Protein AF-A0A9D1A0F7-F1 (afdb_monomer)

Radius of gyration: 14.77 Å; Cα contacts (8 Å, |Δi|>4): 247; chains: 1; bounding box: 36×37×39 Å

Nearest PDB structures (foldseek):
  6iod-assembly2_B  TM=5.958E-01  e=9.793E-04  Mycolicibacterium smegmatis MC2 155
  6cin-assembly2_D  TM=5.191E-01  e=1.886E+00  Moorella thermoacetica ATCC 39073
  6cin-assembly3_E  TM=5.157E-01  e=2.261E+00  Moorella thermoacetica ATCC 39073
  6cio-assembly2_C  TM=5.119E-01  e=2.711E+00  Moorella thermoacetica ATCC 39073
  3h5w-assembly1_B  TM=5.460E-01  e=8.560E+00  Rattus norvegicus

pLDDT: mean 92.64, std 11.28, range [37.19, 98.69]

Structure (mmCIF, N/CA/C/O backbone):
data_AF-A0A9D1A0F7-F1
#
_entry.id   AF-A0A9D1A0F7-F1
#
loop_
_atom_site.group_PDB
_atom_site.id
_atom_site.type_symbol
_atom_site.label_atom_id
_atom_site.label_alt_id
_atom_site.label_comp_id
_atom_site.label_asym_id
_atom_site.label_entity_id
_atom_site.label_seq_id
_atom_site.pdbx_PDB_ins_code
_atom_site.Cartn_x
_atom_site.Cartn_y
_atom_site.Cartn_z
_atom_site.occupancy
_atom_site.B_iso_or_equiv
_atom_site.auth_seq_id
_atom_site.auth_comp_id
_atom_site.auth_asym_id
_atom_site.auth_atom_id
_atom_site.pdbx_PDB_model_num
ATOM 1 N N . MET A 1 1 ? 23.154 -20.364 -6.856 1.00 39.47 1 MET A N 1
ATOM 2 C CA . MET A 1 1 ? 22.561 -19.033 -6.646 1.00 39.47 1 MET A CA 1
ATOM 3 C C . MET A 1 1 ? 22.166 -18.534 -8.020 1.00 39.47 1 MET A C 1
ATOM 5 O O . MET A 1 1 ? 23.033 -18.149 -8.790 1.00 39.47 1 MET A O 1
ATOM 9 N N . ARG A 1 2 ? 20.911 -18.772 -8.396 1.00 37.19 2 ARG A N 1
ATOM 10 C CA . ARG A 1 2 ? 20.362 -18.355 -9.685 1.00 37.19 2 ARG A CA 1
ATOM 11 C C . ARG A 1 2 ? 19.940 -16.906 -9.459 1.00 37.19 2 ARG A C 1
ATOM 13 O O . ARG A 1 2 ? 19.141 -16.667 -8.567 1.00 37.19 2 ARG A O 1
ATOM 20 N N . THR A 1 3 ? 20.581 -15.955 -10.121 1.00 46.50 3 THR A N 1
ATOM 21 C CA . THR A 1 3 ? 20.062 -14.587 -10.178 1.00 46.50 3 THR A CA 1
ATOM 22 C C . THR A 1 3 ? 18.770 -14.663 -10.983 1.00 46.50 3 THR A C 1
ATOM 24 O O . THR A 1 3 ? 18.807 -15.111 -12.127 1.00 46.50 3 THR A O 1
ATOM 27 N N . ASP A 1 4 ? 17.637 -14.292 -10.387 1.00 53.16 4 ASP A N 1
ATOM 28 C CA . ASP A 1 4 ? 16.293 -14.354 -10.992 1.00 53.16 4 ASP A CA 1
ATOM 29 C C . ASP A 1 4 ? 16.090 -13.383 -12.179 1.00 53.16 4 ASP A C 1
ATOM 31 O O . ASP A 1 4 ? 14.981 -13.203 -12.677 1.00 53.16 4 ASP A O 1
ATOM 35 N N . SER A 1 5 ? 17.178 -12.815 -12.702 1.00 55.09 5 SER A N 1
ATOM 36 C CA . SER A 1 5 ? 17.246 -11.886 -13.835 1.00 55.09 5 SER A CA 1
ATOM 37 C C . SER A 1 5 ? 16.884 -12.496 -15.203 1.00 55.09 5 SER A C 1
ATOM 39 O O . SER A 1 5 ? 16.999 -11.812 -16.212 1.00 55.09 5 SER A O 1
ATOM 41 N N . ASP A 1 6 ? 16.468 -13.765 -15.261 1.00 58.22 6 ASP A N 1
ATOM 42 C CA . ASP A 1 6 ? 16.217 -14.514 -16.510 1.00 58.22 6 ASP A CA 1
ATOM 43 C C . ASP A 1 6 ? 14.720 -14.792 -16.772 1.00 58.22 6 ASP A C 1
ATOM 45 O O . ASP A 1 6 ? 14.360 -15.554 -17.674 1.00 58.22 6 ASP A O 1
ATOM 49 N N . THR A 1 7 ? 13.821 -14.199 -15.980 1.00 69.38 7 THR A N 1
ATOM 50 C CA . THR A 1 7 ? 12.367 -14.353 -16.159 1.00 69.38 7 THR A CA 1
ATOM 51 C C . THR A 1 7 ? 11.804 -13.179 -16.959 1.00 69.38 7 THR A C 1
ATOM 53 O O . THR A 1 7 ? 12.154 -12.034 -16.698 1.00 69.38 7 THR A O 1
ATOM 56 N N . ILE A 1 8 ? 10.858 -13.424 -17.876 1.00 70.25 8 ILE A N 1
ATOM 57 C CA . ILE A 1 8 ? 10.205 -12.362 -18.678 1.00 70.25 8 ILE A CA 1
ATOM 58 C C . ILE A 1 8 ? 9.515 -11.268 -17.839 1.00 70.25 8 ILE A C 1
ATOM 60 O O . ILE A 1 8 ? 9.236 -10.192 -18.355 1.00 70.25 8 ILE A O 1
ATOM 64 N N . TYR A 1 9 ? 9.241 -11.545 -16.562 1.00 67.69 9 TYR A N 1
ATOM 65 C CA . TYR A 1 9 ? 8.613 -10.624 -15.613 1.00 67.69 9 TYR A CA 1
ATOM 66 C C . TYR A 1 9 ? 9.619 -9.788 -14.809 1.00 67.69 9 TYR A C 1
ATOM 68 O O . TYR A 1 9 ? 9.232 -8.773 -14.242 1.00 67.69 9 TYR A O 1
ATOM 76 N N . ALA A 1 10 ? 10.898 -10.179 -14.778 1.00 69.06 10 ALA A N 1
ATOM 77 C CA . ALA A 1 10 ? 11.927 -9.433 -14.054 1.00 69.06 10 ALA A CA 1
ATOM 78 C C . ALA A 1 10 ? 12.230 -8.089 -14.737 1.00 69.06 10 ALA A C 1
ATOM 80 O O . ALA A 1 10 ? 12.427 -7.087 -14.063 1.00 69.06 10 ALA A O 1
ATOM 81 N N . LEU A 1 11 ? 12.186 -8.050 -16.074 1.00 73.94 11 LEU A N 1
ATOM 82 C CA . LEU A 1 11 ? 12.474 -6.838 -16.839 1.00 73.94 11 LEU A CA 1
ATOM 83 C C . LEU A 1 11 ? 11.450 -5.707 -16.583 1.00 73.94 11 LEU A C 1
ATOM 85 O O . LEU A 1 11 ? 11.893 -4.615 -16.237 1.00 73.94 11 LEU A O 1
ATOM 89 N N . PRO A 1 12 ? 10.118 -5.928 -16.665 1.00 79.88 12 PRO A N 1
ATOM 90 C CA . PRO A 1 12 ? 9.143 -4.890 -16.311 1.00 79.88 12 PRO A CA 1
ATOM 91 C C . PRO A 1 12 ? 9.275 -4.375 -14.870 1.00 79.88 12 PRO A C 1
ATOM 93 O O . PRO A 1 12 ? 9.129 -3.176 -14.636 1.00 79.88 12 PRO A O 1
ATOM 96 N N . LEU A 1 13 ? 9.579 -5.265 -13.919 1.00 85.31 13 LEU A N 1
ATOM 97 C CA . LEU A 1 13 ? 9.787 -4.907 -12.515 1.00 85.31 13 LEU A CA 1
ATOM 98 C C . LEU A 1 1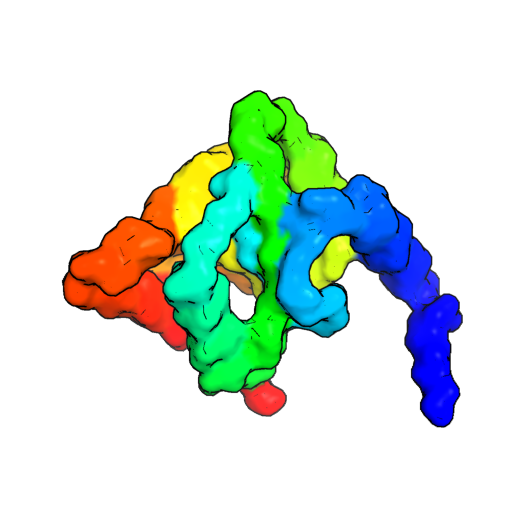3 ? 11.023 -4.016 -12.336 1.00 85.31 13 LEU A C 1
ATOM 100 O O . LEU A 1 13 ? 10.942 -2.967 -11.697 1.00 85.31 13 LEU A O 1
ATOM 104 N N . ASP A 1 14 ? 12.155 -4.401 -12.926 1.00 88.00 14 ASP A N 1
ATOM 105 C CA . ASP A 1 14 ? 13.403 -3.635 -12.857 1.00 88.00 14 ASP A CA 1
ATOM 106 C C . ASP A 1 14 ? 13.279 -2.271 -13.558 1.00 88.00 14 ASP A C 1
ATOM 108 O O . ASP A 1 14 ? 13.787 -1.260 -13.058 1.00 88.00 14 ASP A O 1
ATOM 112 N N . GLU A 1 15 ? 12.563 -2.209 -14.685 1.00 90.00 15 GLU A N 1
ATOM 113 C CA . GLU A 1 15 ? 12.249 -0.959 -15.385 1.00 90.00 15 GLU A CA 1
ATOM 114 C C . GLU A 1 15 ? 11.385 -0.034 -14.522 1.00 90.00 15 GLU A C 1
ATOM 116 O O . GLU A 1 15 ? 11.712 1.146 -14.381 1.00 90.00 15 GLU A O 1
ATOM 121 N N . ALA A 1 16 ? 10.325 -0.557 -13.896 1.00 92.38 16 ALA A N 1
ATOM 122 C CA . ALA A 1 16 ? 9.467 0.220 -13.006 1.00 92.38 16 ALA A CA 1
ATOM 123 C C . ALA A 1 16 ? 10.239 0.733 -11.783 1.00 92.38 16 ALA A C 1
ATOM 125 O O . ALA A 1 16 ? 10.169 1.919 -11.460 1.00 92.38 16 ALA A O 1
ATOM 126 N N . ARG A 1 17 ? 11.043 -0.124 -11.143 1.00 93.62 17 ARG A N 1
ATOM 127 C CA . ARG A 1 17 ? 11.915 0.269 -10.026 1.00 93.62 17 ARG A CA 1
ATOM 128 C C . ARG A 1 17 ? 12.874 1.380 -10.424 1.00 93.62 17 ARG A C 1
ATOM 130 O O . ARG A 1 17 ? 13.025 2.342 -9.684 1.00 93.62 17 ARG A O 1
ATOM 137 N N . THR A 1 18 ? 13.492 1.267 -11.597 1.00 95.06 18 THR A N 1
ATOM 138 C CA . THR A 1 18 ? 14.416 2.285 -12.111 1.00 95.06 18 THR A CA 1
ATOM 139 C C . THR A 1 18 ? 13.691 3.599 -12.393 1.00 95.06 18 THR A C 1
ATOM 141 O O . THR A 1 18 ? 14.188 4.663 -12.035 1.00 95.06 18 THR A O 1
ATOM 144 N N . LEU A 1 19 ? 12.511 3.536 -13.014 1.00 95.81 19 LEU A N 1
ATOM 145 C CA . LEU A 1 19 ? 11.731 4.714 -13.387 1.00 95.81 19 LEU A CA 1
ATOM 146 C C . LEU A 1 19 ? 11.210 5.487 -12.169 1.00 95.81 19 LEU A C 1
ATOM 148 O O . LEU A 1 19 ? 11.159 6.714 -12.205 1.00 95.81 19 LEU A O 1
ATOM 152 N N . PHE A 1 20 ? 10.833 4.782 -11.102 1.00 95.88 20 PHE A N 1
ATOM 153 C CA . PHE A 1 20 ? 10.234 5.372 -9.902 1.00 95.88 20 PHE A CA 1
ATOM 154 C C . PHE A 1 20 ? 11.172 5.386 -8.686 1.00 95.88 20 PHE A C 1
ATOM 156 O O . PHE A 1 20 ? 10.710 5.646 -7.578 1.00 95.88 20 PHE A O 1
ATOM 163 N N . ALA A 1 21 ? 12.475 5.145 -8.874 1.00 96.06 21 ALA A N 1
ATOM 164 C CA . ALA A 1 21 ? 13.456 5.005 -7.792 1.00 96.06 21 ALA A CA 1
ATOM 165 C C . ALA A 1 21 ? 13.441 6.172 -6.790 1.00 96.06 21 ALA A C 1
ATOM 167 O O . ALA A 1 21 ? 13.522 5.945 -5.589 1.00 96.06 21 ALA A O 1
ATOM 168 N N . ASP A 1 22 ? 13.262 7.407 -7.270 1.00 96.12 22 ASP A N 1
ATOM 169 C CA . ASP A 1 22 ? 13.229 8.617 -6.433 1.00 96.12 22 ASP A CA 1
ATOM 170 C C . ASP A 1 22 ? 12.037 8.666 -5.457 1.00 96.12 22 ASP A C 1
ATOM 172 O O . ASP A 1 22 ? 12.035 9.458 -4.513 1.00 96.12 22 ASP A O 1
ATOM 176 N N . TYR A 1 23 ? 11.017 7.834 -5.680 1.00 96.94 23 TYR A N 1
ATOM 177 C CA . TYR A 1 23 ? 9.805 7.754 -4.862 1.00 96.94 23 TYR A CA 1
ATOM 178 C C . TYR A 1 23 ? 9.724 6.465 -4.044 1.00 96.94 23 TYR A C 1
ATOM 180 O O . TYR A 1 23 ? 8.769 6.299 -3.282 1.00 96.94 23 TYR A O 1
ATOM 188 N N . LEU A 1 24 ? 10.684 5.552 -4.217 1.00 97.44 24 LEU A N 1
ATOM 189 C CA . LEU A 1 24 ? 10.686 4.234 -3.595 1.00 97.44 24 LEU A CA 1
ATOM 190 C C . LEU A 1 24 ? 11.677 4.165 -2.439 1.00 97.44 24 LEU A C 1
ATOM 192 O O . LEU A 1 24 ? 12.808 4.635 -2.525 1.00 97.44 24 LEU A O 1
ATOM 196 N N . ASP A 1 25 ? 11.245 3.526 -1.359 1.00 97.38 25 ASP A N 1
ATOM 197 C CA . ASP A 1 25 ? 12.066 3.252 -0.185 1.00 97.38 25 ASP A CA 1
ATOM 198 C C . ASP A 1 25 ? 11.591 1.957 0.504 1.00 97.38 25 ASP A C 1
ATOM 200 O O . ASP A 1 25 ? 10.524 1.427 0.189 1.00 97.38 25 ASP A O 1
ATOM 204 N N . GLY A 1 26 ? 12.356 1.443 1.463 1.00 96.12 26 GLY A N 1
ATOM 205 C CA . GLY A 1 26 ? 12.079 0.176 2.144 1.00 96.12 26 GLY A CA 1
ATOM 206 C C . GLY A 1 26 ? 12.687 -1.034 1.436 1.00 96.12 26 GLY A C 1
ATOM 207 O O . GLY A 1 26 ? 13.715 -0.926 0.771 1.00 96.12 26 GLY A O 1
ATOM 208 N N . GLU A 1 27 ? 12.077 -2.204 1.626 1.00 95.69 27 GLU A N 1
ATOM 209 C CA . GLU A 1 27 ? 12.584 -3.470 1.090 1.00 95.69 27 GLU A CA 1
ATOM 210 C C . GLU A 1 27 ? 12.274 -3.568 -0.415 1.00 95.69 27 GLU A C 1
ATOM 212 O O . GLU A 1 27 ? 11.094 -3.599 -0.773 1.00 95.69 27 GLU A O 1
ATOM 217 N N . PRO A 1 28 ? 13.279 -3.613 -1.314 1.00 89.06 28 PRO A N 1
ATOM 218 C CA . PRO A 1 28 ? 13.038 -3.581 -2.755 1.00 89.06 28 PRO A CA 1
ATOM 219 C C . PRO A 1 28 ? 12.212 -4.765 -3.251 1.00 89.06 28 PRO A C 1
ATOM 221 O O . PRO A 1 28 ? 11.352 -4.582 -4.109 1.00 89.06 28 PRO A O 1
ATOM 224 N N . ASP A 1 29 ? 12.448 -5.959 -2.700 1.00 87.75 29 ASP A N 1
ATOM 225 C CA . ASP A 1 29 ? 11.803 -7.215 -3.104 1.00 87.75 29 ASP A CA 1
ATOM 226 C C . ASP A 1 29 ? 10.556 -7.555 -2.272 1.00 87.75 29 ASP A C 1
ATOM 228 O O . ASP A 1 29 ? 10.065 -8.688 -2.290 1.00 87.75 29 ASP A O 1
ATOM 232 N N . ALA A 1 30 ? 10.013 -6.575 -1.546 1.00 93.94 30 ALA A N 1
ATOM 233 C CA . ALA A 1 30 ? 8.776 -6.760 -0.812 1.00 93.94 30 ALA A CA 1
ATOM 234 C C . ALA A 1 30 ? 7.590 -6.984 -1.754 1.00 93.94 30 ALA A C 1
ATOM 236 O O . ALA A 1 30 ? 7.390 -6.314 -2.763 1.00 93.94 30 ALA A O 1
ATOM 237 N N . ILE A 1 31 ? 6.728 -7.910 -1.351 1.00 94.94 31 ILE A N 1
ATOM 238 C CA . ILE A 1 31 ? 5.458 -8.203 -2.024 1.00 94.94 31 ILE A CA 1
ATOM 239 C C . ILE A 1 31 ? 4.309 -7.310 -1.528 1.00 94.94 31 ILE A C 1
ATOM 241 O O . ILE A 1 31 ? 3.171 -7.453 -1.989 1.00 94.94 31 ILE A O 1
ATOM 245 N N . VAL A 1 32 ? 4.598 -6.432 -0.562 1.00 97.69 32 VAL A N 1
ATOM 246 C CA . VAL A 1 32 ? 3.688 -5.430 -0.003 1.00 97.69 32 VAL A CA 1
ATOM 247 C C . VAL A 1 32 ? 4.145 -4.054 -0.457 1.00 97.69 32 VAL A C 1
ATOM 249 O O . VAL A 1 32 ? 5.262 -3.644 -0.150 1.00 97.69 32 VAL A O 1
ATOM 252 N N . LEU A 1 33 ? 3.257 -3.325 -1.129 1.00 98.44 33 LEU A N 1
ATOM 253 C CA . LEU A 1 33 ? 3.479 -1.932 -1.496 1.00 98.44 33 LEU A CA 1
ATOM 254 C C . LEU A 1 33 ? 2.556 -1.035 -0.679 1.00 98.44 33 LEU A C 1
ATOM 256 O O . LEU A 1 33 ? 1.336 -1.192 -0.724 1.00 98.44 33 LEU A O 1
ATOM 260 N N . VAL A 1 34 ? 3.135 -0.074 0.033 1.00 98.62 34 VAL A N 1
ATOM 261 C CA . VAL A 1 34 ? 2.402 0.987 0.726 1.00 98.62 34 VAL A CA 1
ATOM 262 C C . VAL A 1 34 ? 2.528 2.268 -0.088 1.00 98.62 34 VAL A C 1
ATOM 264 O O . VAL A 1 34 ? 3.632 2.753 -0.309 1.00 98.62 34 VAL A O 1
ATOM 267 N N . VAL A 1 35 ? 1.403 2.823 -0.525 1.00 98.50 35 VAL A N 1
ATOM 268 C CA . VAL A 1 35 ? 1.335 4.063 -1.301 1.00 98.50 35 VAL A CA 1
ATOM 269 C C . VAL A 1 35 ? 0.844 5.196 -0.411 1.00 98.50 35 VAL A C 1
ATOM 271 O O . VAL A 1 35 ? -0.198 5.071 0.240 1.00 98.50 35 VAL A O 1
ATOM 274 N N . SER A 1 36 ? 1.572 6.305 -0.430 1.00 98.50 36 SER A N 1
ATOM 275 C CA . SER A 1 36 ? 1.211 7.561 0.226 1.00 98.50 36 SER A CA 1
ATOM 276 C C . SER A 1 36 ? 1.473 8.748 -0.693 1.00 98.50 36 SER A C 1
ATOM 278 O O . SER A 1 36 ? 2.199 8.651 -1.677 1.00 98.50 36 SER A O 1
ATOM 280 N N . THR A 1 37 ? 0.893 9.888 -0.355 1.00 96.94 37 THR A N 1
ATOM 281 C CA . THR A 1 37 ? 1.278 11.206 -0.847 1.00 96.94 37 THR A CA 1
ATOM 282 C C . THR A 1 37 ? 2.309 11.790 0.111 1.00 96.94 37 THR A C 1
ATOM 284 O O . THR A 1 37 ? 2.079 11.884 1.314 1.00 96.94 37 THR A O 1
ATOM 287 N N . GLY A 1 38 ? 3.489 12.111 -0.414 1.00 95.19 38 GLY A N 1
ATOM 288 C CA . GLY A 1 38 ? 4.659 12.449 0.386 1.00 95.19 38 GLY A CA 1
ATOM 289 C C . GLY A 1 38 ? 5.204 11.264 1.192 1.00 95.19 38 GLY A C 1
ATOM 290 O O . GLY A 1 38 ? 4.715 10.134 1.116 1.00 95.19 38 GLY A O 1
ATOM 291 N N . SER A 1 39 ? 6.262 11.533 1.959 1.00 95.00 39 SER A N 1
ATOM 292 C CA . SER A 1 39 ? 6.880 10.528 2.829 1.00 95.00 39 SER A CA 1
ATOM 293 C C . SER A 1 39 ? 6.043 10.312 4.083 1.00 95.00 39 SER A C 1
ATOM 295 O O . SER A 1 39 ? 5.750 11.257 4.818 1.00 95.00 39 SER A O 1
ATOM 297 N N . LEU A 1 40 ? 5.758 9.049 4.396 1.00 97.06 40 LEU A N 1
ATOM 298 C CA . LEU A 1 40 ? 5.150 8.686 5.673 1.00 97.06 40 LEU A CA 1
ATOM 299 C C . LEU A 1 40 ? 6.105 8.953 6.850 1.00 97.06 40 LEU A C 1
ATOM 301 O O . LEU A 1 40 ? 7.319 8.766 6.713 1.00 97.06 40 LEU A O 1
ATOM 305 N N . PRO A 1 41 ? 5.575 9.317 8.033 1.00 97.56 41 PRO A N 1
ATOM 306 C CA . PRO A 1 41 ? 6.355 9.345 9.263 1.00 97.56 41 PRO A CA 1
ATOM 307 C C . PRO A 1 41 ? 6.917 7.962 9.607 1.00 97.56 41 PRO A C 1
ATOM 309 O O . PRO A 1 41 ? 6.241 6.947 9.432 1.00 97.56 41 PRO A O 1
ATOM 312 N N . GLU A 1 42 ? 8.106 7.925 10.209 1.00 96.94 42 GLU A N 1
ATOM 313 C CA . GLU A 1 42 ? 8.784 6.677 10.598 1.00 96.94 42 GLU A CA 1
ATOM 314 C C . GLU A 1 42 ? 7.917 5.775 11.489 1.00 96.94 42 GLU A C 1
ATOM 316 O O . GLU A 1 42 ? 7.900 4.555 11.354 1.00 96.94 42 GLU A O 1
ATOM 321 N N . THR A 1 43 ? 7.116 6.378 12.370 1.00 97.31 43 THR A N 1
ATOM 322 C CA . THR A 1 43 ? 6.186 5.649 13.240 1.00 97.31 43 THR A CA 1
ATOM 323 C C . THR A 1 43 ? 5.104 4.898 12.463 1.00 97.31 43 THR A C 1
ATOM 325 O O . THR A 1 43 ? 4.692 3.821 12.891 1.00 97.31 43 THR A O 1
ATOM 328 N N . ALA A 1 44 ? 4.648 5.441 11.332 1.00 97.94 44 ALA A N 1
ATOM 329 C CA . ALA A 1 44 ? 3.675 4.797 10.457 1.00 97.94 44 ALA A CA 1
ATOM 330 C C . ALA A 1 44 ? 4.328 3.673 9.642 1.00 97.94 44 ALA A C 1
ATOM 332 O O . ALA A 1 44 ? 3.774 2.577 9.574 1.00 97.94 44 ALA A O 1
ATOM 333 N N . ARG A 1 45 ? 5.530 3.918 9.103 1.00 98.06 45 ARG A N 1
ATOM 334 C CA . ARG A 1 45 ? 6.313 2.921 8.354 1.00 98.06 45 ARG A CA 1
ATOM 335 C C . ARG A 1 45 ? 6.620 1.693 9.211 1.00 98.06 45 ARG A C 1
ATOM 337 O O . ARG A 1 45 ? 6.198 0.590 8.874 1.00 98.06 45 ARG A O 1
ATOM 344 N N . ALA A 1 46 ? 7.180 1.909 10.402 1.00 97.75 46 ALA A N 1
ATOM 345 C CA . ALA A 1 46 ? 7.465 0.842 11.358 1.00 97.75 46 ALA A CA 1
ATOM 346 C C . ALA A 1 46 ? 6.205 0.077 11.803 1.00 97.75 46 ALA A C 1
ATOM 348 O O . ALA A 1 46 ? 6.265 -1.126 12.072 1.00 97.75 46 ALA A O 1
ATOM 349 N N . ALA A 1 47 ? 5.050 0.750 11.891 1.00 97.94 47 ALA A N 1
ATOM 350 C CA . ALA A 1 47 ? 3.783 0.101 12.211 1.00 97.94 47 ALA A CA 1
ATOM 351 C C . ALA A 1 47 ? 3.288 -0.807 11.075 1.00 97.94 47 ALA A C 1
ATOM 353 O O . ALA A 1 47 ? 2.732 -1.868 11.375 1.00 97.94 47 ALA A O 1
ATOM 354 N N . PHE A 1 48 ? 3.494 -0.430 9.809 1.00 97.94 48 PHE A N 1
ATOM 355 C CA . PHE A 1 48 ? 3.207 -1.297 8.666 1.00 97.94 48 PHE A CA 1
ATOM 356 C C . PHE A 1 48 ? 4.135 -2.506 8.641 1.00 97.94 48 PHE A C 1
ATOM 358 O O . PHE A 1 48 ? 3.623 -3.622 8.697 1.00 97.94 48 PHE A O 1
ATOM 365 N N . ASP A 1 49 ? 5.453 -2.302 8.682 1.00 97.44 49 ASP A N 1
ATOM 366 C CA . ASP A 1 49 ? 6.428 -3.403 8.676 1.00 97.44 49 ASP A CA 1
ATOM 367 C C . ASP A 1 49 ? 6.150 -4.397 9.810 1.00 97.44 49 ASP A C 1
ATOM 369 O O . ASP A 1 49 ? 5.930 -5.583 9.573 1.00 97.44 49 ASP A O 1
ATOM 373 N N . SER A 1 50 ? 5.992 -3.902 11.043 1.00 96.69 50 SER A N 1
ATOM 374 C CA . SER A 1 50 ? 5.667 -4.754 12.197 1.00 96.69 50 SER A CA 1
ATOM 375 C C . SER A 1 50 ? 4.339 -5.502 12.041 1.00 96.69 50 SER A C 1
ATOM 377 O O . SER A 1 50 ? 4.156 -6.580 12.613 1.00 96.69 50 SER A O 1
ATOM 379 N N . SER A 1 51 ? 3.360 -4.916 11.347 1.00 95.69 51 SER A N 1
ATOM 380 C CA . SER A 1 51 ? 2.062 -5.558 11.128 1.00 95.69 51 SER A CA 1
ATOM 381 C C . SER A 1 51 ? 2.167 -6.646 10.065 1.00 95.69 51 SER A C 1
ATOM 383 O O . SER A 1 51 ? 1.661 -7.746 10.279 1.00 95.69 51 SER A O 1
ATOM 385 N N . PHE A 1 52 ? 2.842 -6.369 8.953 1.00 96.19 52 PHE A N 1
ATOM 386 C CA . PHE A 1 52 ? 2.950 -7.287 7.824 1.00 96.19 52 PHE A CA 1
ATOM 387 C C . PHE A 1 52 ? 3.928 -8.430 8.068 1.00 96.19 52 PHE A C 1
ATOM 389 O O . PHE A 1 52 ? 3.607 -9.563 7.705 1.00 96.19 52 PHE A O 1
ATOM 396 N N . GLU A 1 53 ? 5.007 -8.213 8.821 1.00 94.75 53 GLU A N 1
ATOM 397 C CA . GLU A 1 53 ? 5.831 -9.305 9.345 1.00 94.75 53 GLU A CA 1
ATOM 398 C C . GLU A 1 53 ? 4.988 -10.292 10.166 1.00 94.75 53 GLU A C 1
ATOM 400 O O . GLU A 1 53 ? 5.028 -11.500 9.940 1.00 94.75 53 GLU A O 1
ATOM 405 N N . ARG A 1 54 ? 4.147 -9.790 11.083 1.00 93.00 54 ARG A N 1
ATOM 406 C CA . ARG A 1 54 ? 3.286 -10.636 11.935 1.00 93.00 54 ARG A CA 1
ATOM 407 C C . ARG A 1 54 ? 2.190 -11.366 11.166 1.00 93.00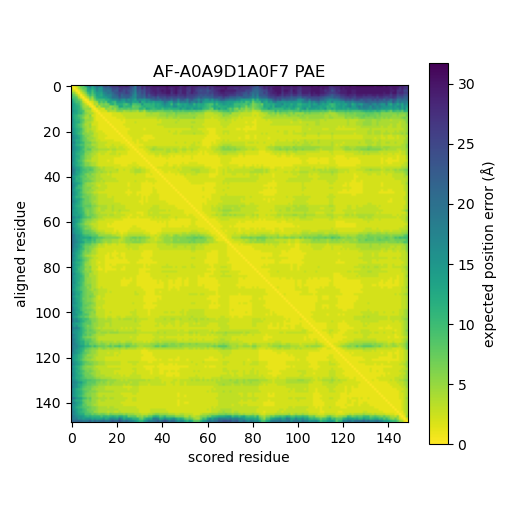 54 ARG A C 1
ATOM 409 O O . ARG A 1 54 ? 1.696 -12.384 11.647 1.00 93.00 54 ARG A O 1
ATOM 416 N N . LEU A 1 55 ? 1.774 -10.828 10.024 1.00 92.38 55 LEU A N 1
ATOM 417 C CA . LEU A 1 55 ? 0.758 -11.419 9.154 1.00 92.38 55 LEU A CA 1
ATOM 418 C C . LEU A 1 55 ? 1.357 -12.365 8.092 1.00 92.38 55 LEU A C 1
ATOM 420 O O . LEU A 1 55 ? 0.590 -12.948 7.323 1.00 92.38 55 LEU A O 1
ATOM 424 N N . GLY A 1 56 ? 2.687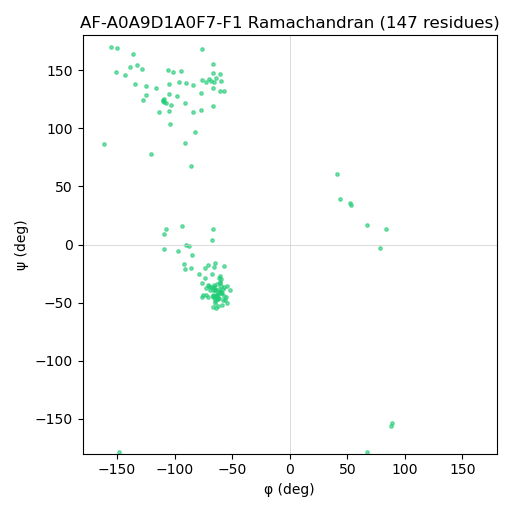 -12.528 8.067 1.00 94.44 56 GLY A N 1
ATOM 425 C CA . GLY A 1 56 ? 3.407 -13.420 7.150 1.00 94.44 56 GLY A CA 1
ATOM 426 C C . GLY A 1 56 ? 3.705 -12.822 5.773 1.00 94.44 56 GLY A C 1
ATOM 427 O O . GLY A 1 56 ? 4.069 -13.545 4.850 1.00 94.44 56 GLY A O 1
ATOM 428 N N . TRP A 1 57 ? 3.546 -11.509 5.614 1.00 94.12 57 TRP A N 1
ATOM 429 C CA . TRP A 1 57 ? 3.807 -10.802 4.357 1.00 94.12 57 TRP A CA 1
ATOM 430 C C . TRP A 1 57 ? 5.244 -10.282 4.232 1.00 94.12 57 TRP A C 1
ATOM 432 O O . TRP A 1 57 ? 5.706 -10.069 3.114 1.00 94.12 57 TRP A O 1
ATOM 442 N N . GLY A 1 58 ? 5.952 -10.124 5.355 1.00 94.38 58 GLY A N 1
ATOM 443 C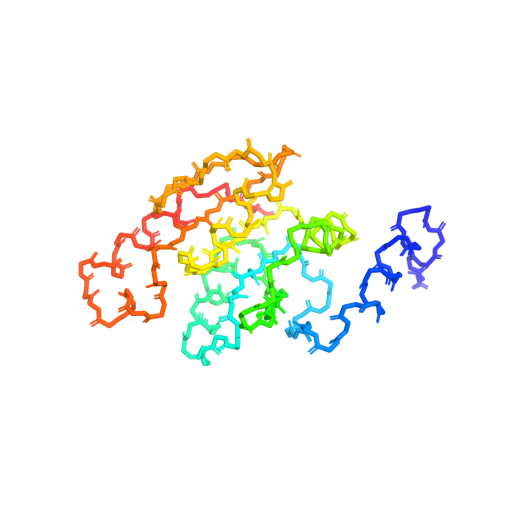 CA . GLY A 1 58 ? 7.309 -9.572 5.400 1.00 94.38 58 GLY A CA 1
ATOM 444 C C . GLY A 1 58 ? 7.332 -8.045 5.513 1.00 94.38 58 GLY A C 1
ATOM 445 O O . GLY A 1 58 ? 6.380 -7.449 6.018 1.00 94.38 58 GLY A O 1
ATOM 446 N N . LEU A 1 59 ? 8.440 -7.444 5.075 1.00 95.25 59 LEU A N 1
ATOM 447 C CA . LEU A 1 59 ? 8.647 -5.991 5.038 1.00 95.25 59 LEU A CA 1
ATOM 448 C C . LEU A 1 59 ? 7.893 -5.339 3.871 1.00 95.25 59 LEU A C 1
ATOM 450 O O . LEU A 1 59 ? 7.405 -6.031 2.976 1.00 95.25 59 LEU A O 1
ATOM 454 N N . CYS A 1 60 ? 7.813 -4.008 3.881 1.00 97.81 60 CYS A N 1
ATOM 455 C CA . CYS A 1 60 ? 7.148 -3.222 2.844 1.00 97.81 60 CYS A CA 1
ATOM 456 C C . CYS A 1 60 ? 8.139 -2.504 1.921 1.00 97.81 60 CYS A C 1
ATOM 458 O O . CYS A 1 60 ? 9.189 -2.024 2.356 1.00 97.81 60 CYS A O 1
ATOM 460 N N . THR A 1 61 ? 7.723 -2.308 0.671 1.00 98.31 61 THR A N 1
ATOM 461 C CA . THR A 1 61 ? 8.172 -1.179 -0.147 1.00 98.31 61 THR A CA 1
ATOM 462 C C . THR A 1 61 ? 7.215 -0.008 0.078 1.00 98.31 61 THR A C 1
ATOM 464 O O . THR A 1 61 ? 5.994 -0.188 0.126 1.00 98.31 61 THR A O 1
ATOM 467 N N . PHE A 1 62 ? 7.746 1.204 0.184 1.00 98.50 62 PHE A N 1
ATOM 468 C CA . PHE A 1 62 ? 6.982 2.441 0.307 1.00 98.50 62 PHE A CA 1
ATOM 469 C C . PHE A 1 62 ? 7.112 3.255 -0.979 1.00 98.50 62 PHE A C 1
ATOM 471 O O . PHE A 1 62 ? 8.220 3.599 -1.377 1.00 98.50 62 PHE A O 1
ATOM 478 N N . LEU A 1 63 ? 5.983 3.589 -1.603 1.00 98.38 63 LEU A N 1
ATOM 479 C CA . LEU A 1 63 ? 5.893 4.518 -2.727 1.00 98.38 63 LEU A CA 1
ATOM 480 C C . LEU A 1 63 ? 5.345 5.860 -2.230 1.00 98.38 63 LEU A C 1
ATOM 482 O O . LEU A 1 63 ? 4.145 6.003 -1.985 1.00 98.38 63 LEU A O 1
ATOM 486 N N . SER A 1 64 ? 6.240 6.837 -2.092 1.00 98.12 64 SER A N 1
ATOM 487 C CA . SER A 1 64 ? 5.937 8.203 -1.654 1.00 98.12 64 SER A CA 1
ATOM 488 C C . SER A 1 64 ? 5.641 9.085 -2.864 1.00 98.12 64 SER A C 1
ATOM 490 O O . SER A 1 64 ? 6.532 9.728 -3.421 1.00 98.12 64 SER A O 1
ATOM 492 N N . TRP A 1 65 ? 4.385 9.102 -3.299 1.00 97.31 65 TRP A N 1
ATOM 493 C CA . TRP A 1 65 ? 3.962 9.865 -4.467 1.00 97.31 65 TRP A CA 1
ATOM 494 C C . TRP A 1 65 ? 4.089 11.377 -4.223 1.00 97.31 65 TRP A C 1
ATOM 496 O O . TRP A 1 65 ? 3.659 11.850 -3.170 1.00 97.31 65 TRP A O 1
ATOM 506 N N . PRO A 1 66 ? 4.633 12.171 -5.161 1.00 94.56 66 PRO A N 1
ATOM 507 C CA . PRO A 1 66 ? 4.792 13.608 -4.960 1.00 94.56 66 PRO A CA 1
ATOM 508 C C . PRO A 1 66 ? 3.472 14.320 -4.650 1.00 94.56 66 PRO A C 1
ATOM 510 O O . PRO A 1 66 ? 2.476 14.162 -5.361 1.00 94.56 66 PRO A O 1
ATOM 513 N N . GLU A 1 67 ? 3.470 15.154 -3.609 1.00 88.50 67 GLU A N 1
ATOM 514 C CA . GLU A 1 67 ? 2.311 15.984 -3.280 1.00 88.50 67 GLU A CA 1
ATOM 515 C C . GLU A 1 67 ? 1.973 16.933 -4.441 1.00 88.50 67 GLU A C 1
ATOM 517 O O . GLU A 1 67 ? 2.841 17.607 -4.998 1.00 88.50 67 GLU A O 1
ATOM 522 N N . GLY A 1 68 ? 0.692 16.993 -4.813 1.00 84.12 68 GLY A N 1
ATOM 523 C CA . GLY A 1 68 ? 0.203 17.856 -5.892 1.00 84.12 68 GLY A CA 1
ATOM 524 C C . GLY A 1 68 ? 0.451 17.337 -7.314 1.00 84.12 68 GLY A C 1
ATOM 525 O O . GLY A 1 68 ? -0.021 17.967 -8.261 1.00 84.12 68 GLY A O 1
ATOM 526 N N . LEU A 1 69 ? 1.131 16.197 -7.488 1.00 90.56 69 LEU A N 1
ATOM 527 C CA . LEU A 1 69 ? 1.249 15.539 -8.790 1.00 90.56 69 LEU A CA 1
ATOM 528 C C . LEU A 1 69 ? 0.006 14.685 -9.074 1.00 90.56 69 LEU A C 1
ATOM 530 O O . LEU A 1 69 ? -0.082 13.529 -8.658 1.00 90.56 69 LEU A O 1
ATOM 534 N N . ASP A 1 70 ? -0.940 15.252 -9.818 1.00 92.50 70 ASP A N 1
ATOM 535 C CA . ASP A 1 70 ? -2.147 14.559 -10.285 1.00 92.50 70 ASP A CA 1
ATOM 536 C C . ASP A 1 70 ? -1.884 13.798 -11.596 1.00 92.50 70 ASP A C 1
ATOM 538 O O . ASP A 1 70 ? -2.366 14.162 -12.669 1.00 92.50 70 ASP A O 1
ATOM 542 N N . ASP A 1 71 ? -1.054 12.756 -11.515 1.00 96.19 71 ASP A N 1
ATOM 543 C CA . ASP A 1 71 ? -0.782 11.846 -12.632 1.00 96.19 71 ASP A CA 1
ATOM 544 C C . ASP A 1 71 ? -1.165 10.407 -12.267 1.00 96.19 71 ASP A C 1
ATOM 546 O O . ASP A 1 71 ? -0.342 9.548 -11.941 1.00 96.19 71 ASP A O 1
ATOM 550 N N . ALA A 1 72 ? -2.470 10.146 -12.329 1.00 95.69 72 ALA A N 1
ATOM 551 C CA . ALA A 1 72 ? -3.039 8.827 -12.084 1.00 95.69 72 ALA A CA 1
ATOM 552 C C . ALA A 1 72 ? -2.528 7.754 -13.068 1.00 95.69 72 ALA A C 1
ATOM 554 O O . ALA A 1 72 ? -2.492 6.572 -12.725 1.00 95.69 72 ALA A O 1
ATOM 555 N N . GLY A 1 73 ? -2.127 8.147 -14.283 1.00 96.75 73 GLY A N 1
ATOM 556 C CA . GLY A 1 73 ? -1.564 7.230 -15.274 1.00 96.75 73 GLY A CA 1
ATOM 557 C C . GLY A 1 73 ? -0.173 6.757 -14.869 1.00 96.75 73 GLY A C 1
ATOM 558 O O . GLY A 1 73 ? 0.108 5.560 -14.909 1.00 96.75 73 GLY A O 1
ATOM 559 N N . ALA A 1 74 ? 0.677 7.675 -14.413 1.00 96.50 74 ALA A N 1
ATOM 560 C CA . ALA A 1 74 ? 1.988 7.338 -13.880 1.00 96.50 74 ALA A CA 1
ATOM 561 C C . ALA A 1 74 ? 1.894 6.508 -12.593 1.00 96.50 74 ALA A C 1
ATOM 563 O O . ALA A 1 74 ? 2.625 5.528 -12.461 1.00 96.50 74 ALA A O 1
ATOM 564 N N . LEU A 1 75 ? 0.946 6.812 -11.698 1.00 96.94 75 LEU A N 1
ATOM 565 C CA . LEU A 1 75 ? 0.706 5.984 -10.512 1.00 96.94 75 LEU A CA 1
ATOM 566 C C . LEU A 1 75 ? 0.263 4.561 -10.890 1.00 96.94 75 LEU A C 1
ATOM 568 O O . LEU A 1 75 ? 0.741 3.590 -10.304 1.00 96.94 75 LEU A O 1
ATOM 572 N N . PHE A 1 76 ? -0.620 4.424 -11.885 1.00 96.62 76 PHE A N 1
ATOM 573 C CA . PHE A 1 76 ? -1.016 3.117 -12.414 1.00 96.62 76 PHE A CA 1
ATOM 574 C C . PHE A 1 76 ? 0.198 2.342 -12.937 1.00 96.62 76 PHE A C 1
ATOM 576 O O . PHE A 1 76 ? 0.388 1.188 -12.566 1.00 96.62 76 PHE A O 1
ATOM 583 N N . MET A 1 77 ? 1.049 2.987 -13.745 1.00 95.88 77 MET A N 1
ATOM 584 C CA . MET A 1 77 ? 2.277 2.375 -14.264 1.00 95.88 77 MET A CA 1
ATOM 585 C C . MET A 1 77 ? 3.240 1.960 -13.145 1.00 95.88 77 MET A C 1
ATOM 587 O O . MET A 1 77 ? 3.814 0.879 -13.227 1.00 95.88 77 MET A O 1
ATOM 591 N N . ALA A 1 78 ? 3.390 2.773 -12.096 1.00 96.06 78 ALA A N 1
ATOM 592 C CA . ALA A 1 78 ? 4.232 2.443 -10.950 1.00 96.06 78 ALA A CA 1
ATOM 593 C C . ALA A 1 78 ? 3.724 1.197 -10.219 1.00 96.06 78 ALA A C 1
ATOM 595 O O . ALA A 1 78 ? 4.474 0.243 -10.033 1.00 96.06 78 ALA A O 1
ATOM 596 N N . ILE A 1 79 ? 2.444 1.176 -9.840 1.00 96.31 79 ILE A N 1
ATOM 597 C CA . ILE A 1 79 ? 1.882 0.065 -9.064 1.00 96.31 79 ILE A CA 1
ATOM 598 C C . ILE A 1 79 ? 1.856 -1.225 -9.893 1.00 96.31 79 ILE A C 1
ATOM 600 O O . ILE A 1 79 ? 2.244 -2.273 -9.390 1.00 96.31 79 ILE A O 1
ATOM 604 N N . GLU A 1 80 ? 1.419 -1.169 -11.151 1.00 95.06 80 GLU A N 1
ATOM 605 C CA . GLU A 1 80 ? 1.325 -2.362 -12.002 1.00 95.06 80 GLU A CA 1
ATOM 606 C C . GLU A 1 80 ? 2.701 -2.857 -12.470 1.00 95.06 80 GLU A C 1
ATOM 608 O O . GLU A 1 80 ? 2.877 -4.054 -12.668 1.00 95.06 80 GLU A O 1
ATOM 613 N N . GLY A 1 81 ? 3.686 -1.964 -12.610 1.00 94.00 81 GLY A N 1
ATOM 614 C CA . GLY A 1 81 ? 5.067 -2.338 -12.914 1.00 94.00 81 GLY A CA 1
ATOM 615 C C . GLY A 1 81 ? 5.791 -2.978 -11.727 1.00 94.00 81 GLY A C 1
ATOM 616 O O . GLY A 1 81 ? 6.549 -3.924 -11.915 1.00 94.00 81 GLY A O 1
ATOM 617 N N . LEU A 1 82 ? 5.528 -2.502 -10.504 1.00 94.38 82 LEU A N 1
ATOM 618 C CA . LEU A 1 82 ? 6.044 -3.106 -9.267 1.00 94.38 82 LEU A CA 1
ATOM 619 C C . LEU A 1 82 ? 5.344 -4.423 -8.901 1.00 94.38 82 LEU A C 1
ATOM 621 O O . LEU A 1 82 ? 5.876 -5.195 -8.110 1.00 94.38 82 LEU A O 1
ATOM 625 N N . ASP A 1 83 ? 4.150 -4.645 -9.450 1.00 94.00 83 ASP A N 1
ATOM 626 C CA . ASP A 1 83 ? 3.295 -5.818 -9.265 1.00 94.00 83 ASP A CA 1
ATOM 627 C C . ASP A 1 83 ? 3.222 -6.359 -7.818 1.00 94.00 83 ASP A C 1
ATOM 629 O O . ASP A 1 83 ? 3.563 -7.515 -7.539 1.00 94.00 83 ASP A O 1
ATOM 633 N N . PRO A 1 84 ? 2.755 -5.551 -6.847 1.00 95.44 84 PRO A N 1
ATOM 634 C CA . PRO A 1 84 ? 2.639 -6.012 -5.475 1.00 95.44 84 PRO A CA 1
ATOM 635 C C . PRO A 1 84 ? 1.5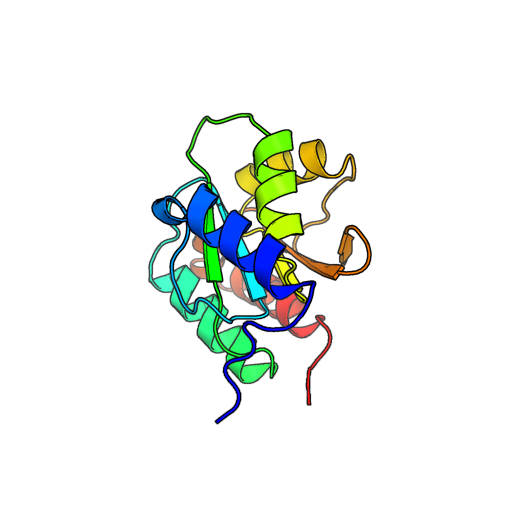21 -7.049 -5.332 1.00 95.44 84 PRO A C 1
ATOM 637 O O . PRO A 1 84 ? 0.424 -6.904 -5.890 1.00 95.44 84 PRO A O 1
ATOM 640 N N . CYS A 1 85 ? 1.758 -8.052 -4.483 1.00 95.19 85 CYS A N 1
ATOM 641 C CA . CYS A 1 85 ? 0.724 -9.004 -4.071 1.00 95.19 85 CYS A CA 1
ATOM 642 C C . CYS A 1 85 ? -0.313 -8.351 -3.143 1.00 95.19 85 CYS A C 1
ATOM 644 O O . CYS A 1 85 ? -1.492 -8.711 -3.189 1.00 95.19 85 CYS A O 1
ATOM 646 N N . LEU A 1 86 ? 0.133 -7.418 -2.294 1.00 97.25 86 LEU A N 1
ATOM 647 C CA . LEU A 1 86 ? -0.6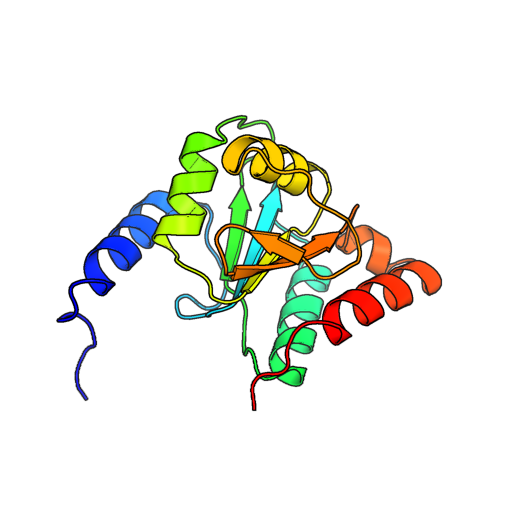95 -6.663 -1.358 1.00 97.25 86 LEU A CA 1
ATOM 648 C C . LEU A 1 86 ? -0.444 -5.164 -1.538 1.00 97.25 86 LEU A C 1
ATOM 650 O O . LEU A 1 86 ? 0.687 -4.701 -1.412 1.00 97.25 86 LEU A O 1
ATOM 654 N N . LEU A 1 87 ? -1.510 -4.411 -1.799 1.00 98.25 87 LEU A N 1
ATOM 655 C CA . LEU A 1 87 ? -1.460 -2.959 -1.959 1.00 98.25 87 LEU A CA 1
ATOM 656 C C . LEU A 1 87 ? -2.122 -2.264 -0.768 1.00 98.25 87 LEU A C 1
ATOM 658 O O . LEU A 1 87 ? -3.291 -2.490 -0.460 1.00 98.25 87 LEU A O 1
ATOM 662 N N . VAL A 1 88 ? -1.395 -1.367 -0.122 1.00 98.50 88 VAL A N 1
ATOM 663 C CA . VAL A 1 88 ? -1.899 -0.568 0.990 1.00 98.50 88 VAL A CA 1
ATOM 664 C C . VAL A 1 88 ? -1.893 0.894 0.593 1.00 98.50 88 VAL A C 1
ATOM 666 O O . VAL A 1 88 ? -0.911 1.384 0.052 1.00 98.50 88 VAL A O 1
ATOM 669 N N . ILE A 1 89 ? -2.979 1.600 0.877 1.00 98.62 89 ILE A N 1
ATOM 670 C CA . ILE A 1 89 ? -3.105 3.032 0.610 1.00 98.62 89 ILE A CA 1
ATOM 671 C C . ILE A 1 89 ? -3.198 3.748 1.953 1.00 98.62 89 ILE A C 1
ATOM 673 O O . ILE A 1 89 ? -4.140 3.527 2.718 1.00 98.62 89 ILE A O 1
ATOM 677 N N . ALA A 1 90 ? -2.191 4.550 2.280 1.00 98.62 90 ALA A N 1
ATOM 678 C CA . ALA A 1 90 ? -1.988 5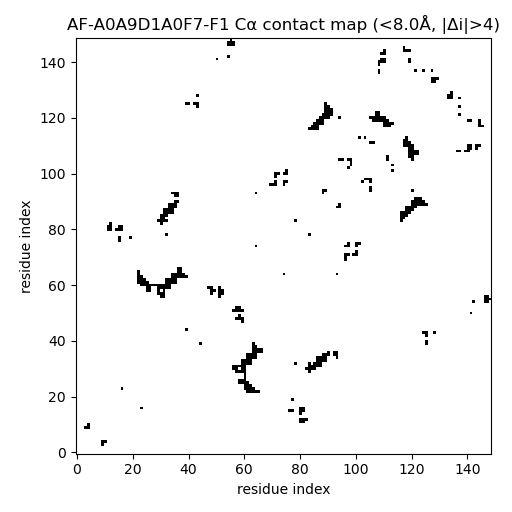.020 3.646 1.00 98.62 90 ALA A CA 1
ATOM 679 C C . ALA A 1 90 ? -2.911 6.183 4.050 1.00 98.62 90 ALA A C 1
ATOM 681 O O . ALA A 1 90 ? -3.216 6.326 5.237 1.00 98.62 90 ALA A O 1
ATOM 682 N N . GLU A 1 91 ? -3.400 6.973 3.095 1.00 98.25 91 GLU A N 1
ATOM 683 C CA . GLU A 1 91 ? -4.275 8.113 3.369 1.00 98.25 91 GLU A CA 1
ATOM 684 C C . GLU A 1 91 ? -5.173 8.493 2.179 1.00 98.25 91 GLU A C 1
ATOM 686 O O . GLU A 1 91 ? -5.015 8.023 1.048 1.00 98.25 91 GLU A O 1
ATOM 691 N N . ALA A 1 92 ? -6.138 9.381 2.437 1.00 97.69 92 ALA A N 1
ATOM 692 C CA . ALA A 1 92 ? -7.167 9.765 1.476 1.00 97.69 92 ALA A CA 1
ATOM 693 C C . ALA A 1 92 ? -6.627 10.423 0.190 1.00 97.69 92 ALA A C 1
ATOM 695 O O . ALA A 1 92 ? -7.259 10.287 -0.857 1.00 97.69 92 ALA A O 1
ATOM 696 N N . GLY A 1 93 ? -5.484 11.116 0.248 1.00 96.69 93 GLY A N 1
ATOM 697 C CA . GLY A 1 93 ? -4.836 11.716 -0.925 1.00 96.69 93 GLY A CA 1
ATOM 698 C C . GLY A 1 93 ? -4.379 10.658 -1.931 1.00 96.69 93 GLY A C 1
ATOM 699 O O . GLY A 1 93 ? -4.818 10.666 -3.082 1.00 96.69 93 GLY A O 1
ATOM 700 N N . ALA A 1 94 ? -3.586 9.682 -1.477 1.00 97.94 94 ALA A N 1
ATOM 701 C CA . ALA A 1 94 ? -3.206 8.529 -2.290 1.00 97.94 94 ALA A CA 1
ATOM 702 C C . ALA A 1 94 ? -4.421 7.709 -2.750 1.00 97.94 94 ALA A C 1
ATOM 704 O O . ALA A 1 94 ? -4.445 7.222 -3.882 1.00 97.94 94 ALA A O 1
ATOM 705 N N . ALA A 1 95 ? -5.461 7.598 -1.915 1.00 98.12 95 ALA A N 1
ATOM 706 C CA . ALA A 1 95 ? -6.690 6.912 -2.300 1.00 98.12 95 ALA A CA 1
ATOM 707 C C . ALA A 1 95 ? -7.370 7.594 -3.486 1.00 98.12 95 ALA A C 1
ATOM 709 O O . ALA A 1 95 ? -7.701 6.912 -4.443 1.00 98.12 95 ALA A O 1
ATOM 710 N N . GLN A 1 96 ? -7.516 8.920 -3.486 1.00 97.44 96 GLN A N 1
ATOM 711 C CA . GLN A 1 96 ? -8.118 9.647 -4.612 1.00 97.44 96 GLN A CA 1
ATOM 712 C C . GLN A 1 96 ? -7.342 9.447 -5.922 1.00 97.44 96 GLN A C 1
ATOM 714 O O . GLN A 1 96 ? -7.954 9.230 -6.969 1.00 97.44 96 GLN A O 1
ATOM 719 N N . LEU A 1 97 ? -6.007 9.457 -5.868 1.00 97.44 97 LEU A N 1
ATOM 720 C CA . LEU A 1 97 ? -5.172 9.172 -7.038 1.00 97.44 97 LEU A CA 1
ATOM 721 C C . LEU A 1 97 ? -5.373 7.737 -7.538 1.00 97.44 97 LEU A C 1
ATOM 723 O O . LEU A 1 97 ? -5.551 7.515 -8.736 1.00 97.44 97 LEU A O 1
ATOM 727 N N . ALA A 1 98 ? -5.407 6.763 -6.627 1.00 97.56 98 ALA A N 1
ATOM 728 C CA . ALA A 1 98 ? -5.673 5.374 -6.970 1.00 97.56 98 ALA A CA 1
ATOM 729 C C . ALA A 1 98 ? -7.108 5.172 -7.502 1.00 97.56 98 ALA A C 1
ATOM 731 O O . ALA A 1 98 ? -7.306 4.420 -8.454 1.00 97.56 98 ALA A O 1
ATOM 732 N N . GLU A 1 99 ? -8.112 5.881 -6.979 1.00 97.94 99 GLU A N 1
ATOM 733 C CA . GLU A 1 99 ? -9.476 5.834 -7.518 1.00 97.94 99 GLU A CA 1
ATOM 734 C C . GLU A 1 99 ? -9.506 6.295 -8.979 1.00 97.94 99 GLU A C 1
ATOM 736 O O . GLU A 1 99 ? -10.165 5.668 -9.812 1.00 97.94 99 GLU A O 1
ATOM 741 N N . SER A 1 100 ? -8.760 7.353 -9.306 1.00 97.31 100 SER A N 1
ATOM 742 C CA . SER A 1 100 ? -8.598 7.847 -10.677 1.00 97.31 100 SER A CA 1
ATOM 743 C C . SER A 1 100 ? -7.832 6.859 -11.563 1.00 97.31 100 SER A C 1
ATOM 745 O O . SER A 1 100 ? -8.254 6.598 -12.692 1.00 97.31 100 SER A O 1
ATOM 747 N N . ALA A 1 101 ? -6.751 6.267 -11.045 1.00 97.19 101 ALA A N 1
ATOM 748 C CA . ALA A 1 101 ? -5.897 5.314 -11.759 1.00 97.19 101 ALA A CA 1
ATOM 749 C C . ALA A 1 101 ? -6.659 4.038 -12.144 1.00 97.19 101 ALA A C 1
ATOM 751 O O . ALA A 1 101 ? -6.611 3.586 -13.287 1.00 97.19 101 ALA A O 1
ATOM 752 N N . TYR A 1 102 ? -7.422 3.491 -11.197 1.00 96.88 102 TYR A N 1
ATOM 753 C CA . TYR A 1 102 ? -8.141 2.227 -11.352 1.00 96.88 102 TYR A CA 1
ATOM 754 C C . TYR A 1 102 ? -9.611 2.397 -11.739 1.00 96.88 102 TYR A C 1
ATOM 756 O O . TYR A 1 102 ? -10.300 1.410 -11.995 1.00 96.88 102 TYR A O 1
ATOM 764 N N . ARG A 1 103 ? -10.112 3.639 -11.787 1.00 96.56 103 ARG A N 1
ATOM 765 C CA . ARG A 1 103 ? -11.524 3.974 -12.049 1.00 96.56 103 ARG A CA 1
ATOM 766 C C . ARG A 1 103 ? -12.486 3.222 -11.124 1.00 96.56 103 ARG A C 1
ATOM 768 O O . ARG A 1 103 ? -13.583 2.836 -11.530 1.00 96.56 103 ARG A O 1
ATOM 775 N N . GLN A 1 104 ? -12.073 3.019 -9.877 1.00 96.81 104 GLN A N 1
ATOM 776 C CA . GLN A 1 104 ? -12.804 2.266 -8.863 1.00 96.81 104 GLN A CA 1
ATOM 777 C C . GLN A 1 104 ? -12.792 3.039 -7.547 1.00 96.81 104 GLN A C 1
ATOM 779 O O . GLN A 1 104 ? -11.761 3.564 -7.154 1.00 96.81 104 GLN A O 1
ATOM 784 N N . ARG A 1 105 ? -13.928 3.077 -6.839 1.00 96.88 105 ARG A N 1
ATOM 785 C CA . ARG A 1 105 ? -13.986 3.658 -5.492 1.00 96.88 105 ARG A CA 1
ATOM 786 C C . ARG A 1 105 ? -13.221 2.807 -4.481 1.00 96.88 105 ARG A C 1
ATOM 788 O O . ARG A 1 105 ? -13.322 1.579 -4.510 1.00 96.88 105 ARG A O 1
ATOM 795 N N . ILE A 1 106 ? -12.519 3.462 -3.565 1.00 97.56 106 ILE A N 1
ATOM 796 C CA . ILE A 1 106 ? -11.701 2.818 -2.541 1.00 97.56 106 ILE A CA 1
ATOM 797 C C . ILE A 1 106 ? -12.417 2.899 -1.187 1.00 97.56 106 ILE A C 1
ATOM 799 O O . ILE A 1 106 ? -12.625 3.992 -0.658 1.00 97.56 106 ILE A O 1
ATOM 803 N N . PRO A 1 107 ? -12.824 1.757 -0.604 1.00 97.56 107 PRO A N 1
ATOM 804 C CA . PRO A 1 107 ? -13.358 1.736 0.747 1.00 97.56 107 PRO A CA 1
ATOM 805 C C . PRO A 1 107 ? -12.223 1.857 1.770 1.00 97.56 107 PRO A C 1
ATOM 807 O O . PRO A 1 107 ? -11.164 1.246 1.628 1.00 97.56 107 PRO A O 1
ATOM 810 N N . PHE A 1 108 ? -12.466 2.605 2.844 1.00 98.12 108 PHE A N 1
ATOM 811 C CA . PHE A 1 108 ? -11.500 2.765 3.927 1.00 98.12 108 PHE A CA 1
ATOM 812 C C . PHE A 1 108 ? -11.729 1.779 5.071 1.00 98.12 108 PHE A C 1
ATOM 814 O O . PHE A 1 108 ? -12.862 1.397 5.381 1.00 98.12 108 PHE A O 1
ATOM 821 N N . CYS A 1 109 ? -10.638 1.404 5.739 1.00 96.94 109 CYS A N 1
ATOM 822 C CA . CYS A 1 109 ? -10.611 0.527 6.907 1.00 96.94 109 CYS A CA 1
ATOM 823 C C . CYS A 1 109 ? -11.342 -0.812 6.701 1.00 96.94 109 CYS A C 1
ATOM 825 O O . CYS A 1 109 ? -11.951 -1.346 7.630 1.00 96.94 109 CYS A O 1
ATOM 827 N N . SER A 1 110 ? -11.304 -1.349 5.484 1.00 95.94 110 SER A N 1
ATOM 828 C CA . SER A 1 110 ? -11.818 -2.678 5.159 1.00 95.94 110 SER A CA 1
ATOM 829 C C . SER A 1 110 ? -11.036 -3.268 3.983 1.00 95.94 110 SER A C 1
ATOM 831 O O . SER A 1 110 ? -10.567 -2.504 3.137 1.00 95.94 110 SER A O 1
ATOM 833 N N . PRO A 1 111 ? -10.870 -4.600 3.917 1.00 96.69 111 PRO A N 1
ATOM 834 C CA . PRO A 1 111 ? -10.252 -5.237 2.764 1.00 96.69 111 PRO A CA 1
ATOM 835 C C . PRO A 1 111 ? -11.075 -5.046 1.490 1.00 96.69 111 PRO A C 1
ATOM 837 O O . PRO A 1 111 ? -12.305 -5.122 1.509 1.00 96.69 111 PRO A O 1
ATOM 840 N N . PHE A 1 112 ? -10.388 -4.872 0.369 1.00 97.19 112 PHE A N 1
ATOM 841 C CA . PHE A 1 112 ? -10.984 -4.842 -0.963 1.00 97.19 112 PHE A CA 1
ATOM 842 C C . PHE A 1 112 ? -10.010 -5.399 -2.002 1.00 97.19 112 PHE A C 1
ATOM 844 O O . PHE A 1 112 ? -8.920 -5.861 -1.669 1.00 97.19 112 PHE A O 1
ATOM 851 N N . ARG A 1 113 ? -10.431 -5.402 -3.269 1.00 95.88 113 ARG A N 1
ATOM 852 C CA . ARG A 1 113 ? -9.632 -5.891 -4.394 1.00 95.88 113 ARG A CA 1
ATOM 853 C C . ARG A 1 113 ? -9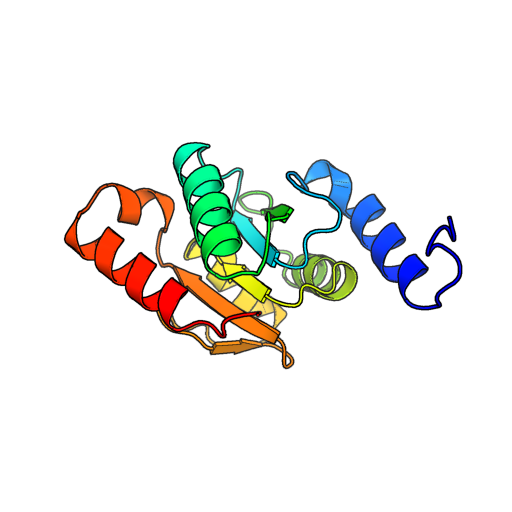.514 -4.800 -5.455 1.00 95.88 113 ARG A C 1
ATOM 855 O O . ARG A 1 113 ? -10.521 -4.180 -5.798 1.00 95.88 113 ARG A O 1
ATOM 862 N N . LEU A 1 114 ? -8.317 -4.612 -6.001 1.00 95.12 114 LEU A N 1
ATOM 863 C CA . LEU A 1 114 ? -8.057 -3.828 -7.217 1.00 95.12 114 LEU A CA 1
ATOM 864 C C . LEU A 1 114 ? -7.323 -4.726 -8.203 1.00 95.12 114 LEU A C 1
ATOM 866 O O . LEU A 1 114 ? -6.360 -5.363 -7.809 1.00 95.12 114 LEU A O 1
ATOM 870 N N . ASN A 1 115 ? -7.776 -4.846 -9.453 1.00 92.06 115 ASN A N 1
ATOM 871 C CA . ASN A 1 115 ? -7.115 -5.694 -10.463 1.00 92.06 115 ASN A CA 1
ATOM 872 C C . ASN A 1 115 ? -6.680 -7.091 -9.951 1.00 92.06 115 ASN A C 1
ATOM 874 O O . ASN A 1 115 ? -5.623 -7.595 -10.302 1.00 92.06 115 ASN A O 1
ATOM 878 N N . CYS A 1 116 ? -7.501 -7.736 -9.114 1.00 87.81 116 CYS A N 1
ATOM 879 C CA . CYS A 1 116 ? -7.202 -9.038 -8.499 1.00 87.81 116 CYS A CA 1
ATOM 880 C C . CYS A 1 116 ? -6.042 -9.078 -7.476 1.00 87.81 116 CYS A C 1
ATOM 882 O O . CYS A 1 116 ? -5.612 -10.179 -7.125 1.00 87.81 116 CYS A O 1
ATOM 884 N N . ARG A 1 117 ? -5.587 -7.944 -6.933 1.00 93.81 117 ARG A N 1
ATOM 885 C CA . ARG A 1 117 ? -4.691 -7.897 -5.763 1.00 93.81 117 ARG A CA 1
ATOM 886 C C . ARG A 1 117 ? -5.460 -7.553 -4.492 1.00 93.81 117 ARG A C 1
ATOM 888 O O . ARG A 1 117 ? -6.489 -6.876 -4.560 1.00 93.81 117 ARG A O 1
ATOM 895 N N . ASP A 1 118 ? -5.006 -8.072 -3.354 1.00 96.88 118 ASP A N 1
ATOM 896 C CA . ASP A 1 118 ? -5.596 -7.734 -2.058 1.00 96.88 118 ASP A CA 1
ATOM 897 C C . ASP A 1 118 ? -5.194 -6.314 -1.679 1.00 96.88 118 ASP A C 1
ATOM 899 O O . ASP A 1 118 ? -4.067 -5.884 -1.941 1.00 96.88 118 ASP A O 1
ATOM 903 N N . CYS A 1 119 ? -6.136 -5.561 -1.115 1.00 97.94 119 CYS A N 1
ATOM 904 C CA . CYS A 1 119 ? -5.922 -4.164 -0.783 1.00 97.94 119 CYS A CA 1
ATOM 905 C C . CYS A 1 119 ? -6.524 -3.776 0.565 1.00 97.94 119 CYS A C 1
ATOM 907 O O . CYS A 1 119 ? -7.531 -4.337 1.002 1.00 97.94 119 CYS A O 1
ATOM 909 N N . CYS A 1 120 ? -5.938 -2.756 1.187 1.00 98.00 120 CYS A N 1
ATOM 910 C CA . CYS A 1 120 ? -6.530 -2.024 2.303 1.00 98.00 120 CYS A CA 1
ATOM 911 C C . CYS A 1 120 ? -6.172 -0.540 2.183 1.00 98.00 120 CYS A C 1
ATOM 913 O O . CYS A 1 120 ? -5.080 -0.197 1.742 1.00 98.00 120 CYS A O 1
ATOM 915 N N . ALA A 1 121 ? -7.079 0.342 2.589 1.00 98.56 121 ALA A N 1
ATOM 916 C CA . ALA A 1 121 ? -6.870 1.781 2.546 1.00 98.56 121 ALA A CA 1
ATOM 917 C C . ALA A 1 121 ? -7.279 2.426 3.867 1.00 98.56 121 ALA A C 1
ATOM 919 O O . ALA A 1 121 ? -8.154 1.908 4.566 1.00 98.56 121 ALA A O 1
ATOM 920 N N . PHE A 1 122 ? -6.690 3.574 4.183 1.00 98.69 122 PHE A N 1
ATOM 921 C CA . PHE A 1 122 ? -6.998 4.345 5.385 1.00 98.69 122 PHE A CA 1
ATOM 922 C C . PHE A 1 122 ? -7.293 5.799 5.037 1.00 98.69 122 PHE A C 1
ATOM 924 O O . PHE A 1 122 ? -6.791 6.325 4.049 1.00 98.69 122 PHE A O 1
ATOM 931 N N . GLU A 1 123 ? -8.127 6.448 5.848 1.00 97.50 123 GLU A N 1
ATOM 932 C CA . GLU A 1 123 ? -8.408 7.873 5.695 1.00 97.50 123 GLU A CA 1
ATOM 933 C C . GLU A 1 123 ? -7.154 8.719 6.002 1.00 97.50 123 GLU A C 1
ATOM 935 O O . GLU A 1 123 ? -6.828 9.635 5.250 1.00 97.50 123 GLU A O 1
ATOM 940 N N . ASP A 1 124 ? -6.446 8.383 7.084 1.00 98.06 124 ASP A N 1
ATOM 941 C CA . ASP A 1 124 ? -5.169 8.971 7.518 1.00 98.06 124 ASP A CA 1
ATOM 942 C C . ASP A 1 124 ? -4.498 8.002 8.503 1.00 98.06 124 ASP A C 1
ATOM 944 O O . ASP A 1 124 ? -4.704 8.086 9.715 1.00 98.06 124 ASP A O 1
ATOM 948 N N . PHE A 1 125 ? -3.734 7.024 8.009 1.00 98.44 125 PHE A N 1
ATOM 949 C CA . PHE A 1 125 ? -3.163 5.992 8.878 1.00 98.44 125 PHE A CA 1
ATOM 950 C C . PHE A 1 125 ? -2.265 6.584 9.975 1.00 98.44 125 PHE A C 1
ATOM 952 O O . PHE A 1 125 ? -2.359 6.175 11.134 1.00 98.44 125 PHE A O 1
ATOM 959 N N . ALA A 1 126 ? -1.431 7.573 9.642 1.00 97.75 126 ALA A N 1
ATOM 960 C CA . ALA A 1 126 ? -0.511 8.191 10.594 1.00 97.75 126 ALA A CA 1
ATOM 961 C C . ALA A 1 126 ? -1.257 8.910 11.732 1.00 97.75 126 ALA A C 1
ATOM 963 O O . ALA A 1 126 ? -0.906 8.735 12.906 1.00 97.75 126 ALA A O 1
ATOM 964 N N . GLY A 1 127 ? -2.313 9.663 11.408 1.00 97.69 127 GLY A N 1
ATOM 965 C CA . GLY A 1 127 ? -3.186 10.296 12.394 1.00 97.69 127 GLY A CA 1
ATOM 966 C C . GLY A 1 127 ? -3.992 9.282 13.207 1.00 97.69 127 GLY A C 1
ATOM 967 O O . GLY A 1 127 ? -4.100 9.411 14.429 1.00 97.69 127 GLY A O 1
ATOM 968 N N . MET A 1 128 ? -4.480 8.211 12.574 1.00 98.00 128 MET A N 1
ATOM 969 C CA . MET A 1 128 ? -5.209 7.135 13.255 1.00 98.00 128 MET A CA 1
ATOM 970 C C . MET A 1 128 ? -4.372 6.447 14.342 1.00 98.00 128 MET A C 1
ATOM 972 O O . MET A 1 128 ? -4.935 6.000 15.338 1.00 98.00 128 MET A O 1
ATOM 976 N N . LEU A 1 129 ? -3.041 6.384 14.208 1.00 97.44 129 LEU A N 1
ATOM 977 C CA . LEU A 1 129 ? -2.168 5.806 15.239 1.00 97.44 129 LEU A CA 1
ATOM 978 C C . LEU A 1 129 ? -2.156 6.595 16.559 1.00 97.44 129 LEU A C 1
ATOM 980 O O . LEU A 1 129 ? -1.778 6.022 17.587 1.00 97.44 129 LEU A O 1
ATOM 984 N N . GLN A 1 130 ? -2.564 7.868 16.538 1.00 97.00 130 GLN A N 1
ATOM 985 C CA . GLN A 1 130 ? -2.592 8.754 17.708 1.00 97.00 130 GLN A CA 1
ATOM 986 C C . GLN A 1 130 ? -3.877 8.616 18.536 1.00 97.00 130 GLN A C 1
ATOM 988 O O . GLN A 1 130 ? -3.891 8.973 19.713 1.00 97.00 130 GLN A O 1
ATOM 993 N N . ASP A 1 131 ? -4.947 8.075 17.950 1.00 97.19 131 ASP A N 1
ATOM 994 C CA . ASP A 1 131 ? -6.233 7.869 18.614 1.00 97.19 131 ASP A CA 1
ATOM 995 C C . ASP A 1 131 ? -6.457 6.370 18.890 1.00 97.19 131 ASP A C 1
ATOM 997 O O . ASP A 1 131 ? -6.478 5.574 17.951 1.00 97.19 131 ASP A O 1
ATOM 1001 N N . PRO A 1 132 ? -6.661 5.934 20.149 1.00 96.38 132 PRO A N 1
ATOM 1002 C CA . PRO A 1 132 ? -6.806 4.514 20.471 1.00 96.38 132 PRO A CA 1
ATOM 1003 C C . PRO A 1 132 ? -7.939 3.787 19.730 1.00 96.38 132 PRO A C 1
ATOM 1005 O O . PRO A 1 132 ? -7.780 2.616 19.373 1.00 96.38 132 PRO A O 1
ATOM 1008 N N . ALA A 1 133 ? -9.078 4.446 19.500 1.00 96.69 133 ALA A N 1
ATOM 1009 C CA . ALA A 1 133 ? -10.220 3.842 18.821 1.00 96.69 133 ALA A CA 1
ATOM 1010 C C . ALA A 1 133 ? -9.941 3.688 17.322 1.00 96.69 133 ALA A C 1
ATOM 1012 O O . ALA A 1 133 ? -10.183 2.623 16.745 1.00 96.69 133 ALA A O 1
ATOM 1013 N N . GLN A 1 134 ? -9.363 4.716 16.703 1.00 96.94 134 GLN A N 1
ATOM 1014 C CA . GLN A 1 134 ? -8.998 4.678 15.290 1.00 96.94 134 GLN A CA 1
ATOM 1015 C C . GLN A 1 134 ? -7.844 3.711 15.029 1.00 96.94 134 GLN A C 1
ATOM 1017 O O . GLN A 1 134 ? -7.902 2.924 14.087 1.00 96.94 134 GLN A O 1
ATOM 1022 N N . LYS A 1 135 ? -6.849 3.662 15.914 1.00 97.19 135 LYS A N 1
ATOM 1023 C CA . LYS A 1 135 ? -5.764 2.676 15.887 1.00 97.19 135 LYS A CA 1
ATOM 1024 C C . LYS A 1 135 ? -6.308 1.248 15.886 1.00 97.19 135 LYS A C 1
ATOM 1026 O O . LYS A 1 135 ? -5.889 0.416 15.082 1.00 97.19 135 LYS A O 1
ATOM 1031 N N . GLN A 1 136 ? -7.297 0.969 16.741 1.00 97.25 136 GLN A N 1
ATOM 1032 C CA . GLN A 1 136 ? -7.961 -0.333 16.779 1.00 97.25 136 GLN A CA 1
ATOM 1033 C C . GLN A 1 136 ? -8.726 -0.636 15.487 1.00 97.25 136 GLN A C 1
ATOM 1035 O O . GLN A 1 136 ? -8.676 -1.772 15.012 1.00 97.25 136 GLN A O 1
ATOM 1040 N N . ARG A 1 137 ? -9.388 0.363 14.893 1.00 97.62 137 ARG A N 1
ATOM 1041 C CA . ARG A 1 137 ? -10.046 0.232 13.585 1.00 97.62 137 ARG A CA 1
ATOM 1042 C C . ARG A 1 137 ? -9.037 -0.073 12.473 1.00 97.62 137 ARG A C 1
ATOM 1044 O O . ARG A 1 137 ? -9.278 -0.987 11.687 1.00 97.62 137 ARG A O 1
ATOM 1051 N N . ALA A 1 138 ? -7.891 0.608 12.455 1.00 97.38 138 ALA A N 1
ATOM 1052 C CA . ALA A 1 138 ? -6.828 0.353 11.488 1.00 97.38 138 ALA A CA 1
ATOM 1053 C C . ALA A 1 138 ? -6.287 -1.082 11.608 1.00 97.38 138 ALA A C 1
ATOM 1055 O O . ALA A 1 138 ? -6.202 -1.808 10.619 1.00 97.38 138 ALA A O 1
ATOM 1056 N N . TRP A 1 139 ? -6.012 -1.547 12.830 1.00 97.06 139 TRP A N 1
ATOM 1057 C CA . TRP A 1 139 ? -5.575 -2.929 13.042 1.00 97.06 139 TRP A CA 1
ATOM 1058 C C . TRP A 1 139 ? -6.634 -3.969 12.711 1.00 97.06 139 TRP A C 1
ATOM 1060 O O . TRP A 1 139 ? -6.278 -5.055 12.263 1.00 97.06 139 TRP A O 1
ATOM 1070 N N . ALA A 1 140 ? -7.914 -3.684 12.950 1.00 97.62 140 ALA A N 1
ATOM 1071 C CA . ALA A 1 140 ? -8.985 -4.587 12.550 1.00 97.62 140 ALA A CA 1
ATOM 1072 C C . ALA A 1 140 ? -9.002 -4.775 11.025 1.00 97.62 140 ALA A C 1
ATOM 1074 O O 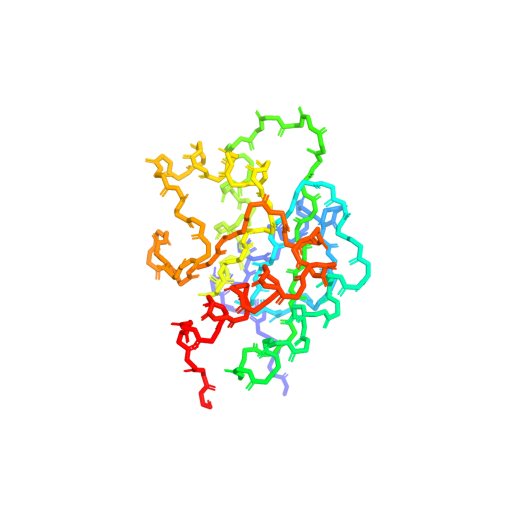. ALA A 1 140 ? -9.127 -5.906 10.565 1.00 97.62 140 ALA A O 1
ATOM 1075 N N . ALA A 1 141 ? -8.791 -3.698 10.261 1.00 97.31 141 ALA A N 1
ATOM 1076 C CA . ALA A 1 141 ? -8.684 -3.762 8.807 1.00 97.31 141 ALA A CA 1
ATOM 1077 C C . ALA A 1 141 ? -7.456 -4.572 8.355 1.00 97.31 141 ALA A C 1
ATOM 1079 O O . ALA A 1 141 ? -7.597 -5.481 7.541 1.00 97.31 141 ALA A O 1
ATOM 1080 N N . LEU A 1 142 ? -6.280 -4.321 8.947 1.00 96.56 142 LEU A N 1
ATOM 1081 C CA . LEU A 1 142 ? -5.057 -5.076 8.639 1.00 96.56 142 LEU A CA 1
ATOM 1082 C C . LEU A 1 142 ? -5.200 -6.572 8.953 1.00 96.56 142 LEU A C 1
ATOM 1084 O O . LEU A 1 142 ? -4.790 -7.410 8.163 1.00 96.56 142 LEU A O 1
ATOM 1088 N N . LYS A 1 143 ? -5.819 -6.926 10.084 1.00 95.44 143 LYS A N 1
ATOM 1089 C CA . LYS A 1 143 ? -6.049 -8.329 10.478 1.00 95.44 143 LYS A CA 1
ATOM 1090 C C . LYS A 1 143 ? -7.104 -9.042 9.633 1.00 95.44 143 LYS A C 1
ATOM 1092 O O . LYS A 1 143 ? -7.188 -10.261 9.697 1.00 95.44 143 LYS A O 1
ATOM 1097 N N . ALA A 1 144 ? -7.936 -8.300 8.909 1.00 96.00 144 ALA A N 1
ATOM 1098 C CA . ALA A 1 144 ? -8.933 -8.868 8.009 1.00 96.00 144 ALA A CA 1
ATOM 1099 C C . ALA A 1 144 ? -8.354 -9.197 6.620 1.00 96.00 144 ALA A C 1
ATOM 1101 O O . ALA A 1 144 ? -9.037 -9.829 5.815 1.00 96.00 144 ALA A O 1
ATOM 1102 N N . LEU A 1 145 ? -7.116 -8.776 6.335 1.00 94.88 145 LEU A N 1
ATOM 1103 C CA . LEU A 1 145 ? -6.383 -9.188 5.141 1.00 94.88 145 LEU A CA 1
ATOM 1104 C C . LEU A 1 145 ? -6.058 -10.690 5.188 1.00 94.88 145 LEU A C 1
ATOM 1106 O O . LEU A 1 145 ? -5.969 -11.272 6.274 1.00 94.88 145 LEU A O 1
ATOM 1110 N N . PRO A 1 146 ? -5.859 -11.337 4.027 1.00 91.19 146 PRO A N 1
ATOM 1111 C CA . PRO A 1 146 ? -5.449 -12.730 4.004 1.00 91.19 146 PRO A CA 1
ATOM 1112 C C . PRO A 1 146 ? -4.113 -12.916 4.729 1.00 91.19 146 PRO A C 1
ATOM 1114 O O . PRO A 1 146 ? -3.197 -12.103 4.613 1.00 91.19 146 PRO A O 1
ATOM 1117 N N . HIS A 1 147 ? -4.004 -14.010 5.476 1.00 85.69 147 HIS A N 1
ATOM 1118 C CA . HIS A 1 147 ? -2.747 -14.424 6.084 1.00 85.69 147 HIS A CA 1
ATOM 1119 C C . HIS A 1 147 ? -1.932 -15.221 5.070 1.00 85.69 147 HIS A C 1
ATOM 1121 O O . HIS A 1 147 ? -2.477 -16.098 4.392 1.00 85.69 147 HIS A O 1
ATOM 1127 N N . ARG A 1 148 ? -0.628 -14.956 5.001 1.00 74.19 148 ARG A N 1
ATOM 1128 C CA . ARG A 1 148 ? 0.316 -15.847 4.326 1.00 74.19 148 ARG A CA 1
ATOM 1129 C C . ARG A 1 148 ? 0.987 -16.721 5.383 1.00 74.19 148 ARG A C 1
ATOM 1131 O O . ARG A 1 148 ? 1.408 -16.220 6.421 1.00 74.19 148 ARG A O 1
ATOM 1138 N N . ALA A 1 149 ? 0.946 -18.032 5.159 1.00 58.81 149 ALA A N 1
ATOM 1139 C CA . ALA A 1 149 ? 1.535 -19.043 6.033 1.00 58.81 149 ALA A CA 1
ATOM 1140 C C . ALA A 1 149 ? 3.005 -19.280 5.684 1.00 58.81 149 ALA A C 1
ATOM 1142 O O . ALA A 1 149 ? 3.332 -19.164 4.480 1.00 58.81 149 ALA A O 1
#

Mean predicted aligned error: 4.37 Å

Organism: NCBI:txid2840688

Foldseek 3Di:
DDPPCPDPLVVLLVVLCVVQVVQKDKDSPFLEEEEEAADDDPVLQVVVQVLCVVLVRHHYIYGHHHPPPLDLCNVLSNCVSNNHLEYEYAADVSQVSPCVNQVHHADALAWDDGPRHIYHYHNHNNVLCVDPVSVVSNSSRSVNTHGDD

Sequence (149 aa):
MRTDSDTIYALPLDEARTLFADYLDGEPDAIVLVVSTGSLPETARAAFDSSFERLGWGLCTFLSWPEGLDDAGALFMAIEGLDPCLLVIAEAGAAQLAESAYRQRIPFCSPFRLNCRDCCAFEDFAGMLQDPAQKQRAWAALKALPHRA

Solvent-accessible surface area (backbone atoms only — not comparable to full-atom values): 8003 Å² total; per-residue (Å²): 136,80,74,72,80,82,42,88,67,41,56,53,30,53,50,30,48,63,76,43,42,95,33,52,46,74,40,88,86,35,44,28,36,38,33,29,58,32,80,76,56,68,73,45,52,53,50,48,30,59,48,29,44,76,40,49,59,37,50,38,20,37,40,31,39,63,74,91,64,89,48,29,66,58,52,40,51,46,51,63,28,59,58,42,59,31,41,35,26,41,20,48,67,31,39,55,41,48,23,62,43,68,74,43,89,77,64,61,53,35,63,48,72,57,98,89,24,47,30,41,28,28,70,43,46,63,64,27,66,76,36,75,69,47,33,50,45,50,50,51,21,62,68,64,44,86,72,45,132

Secondary structure (DSSP, 8-state):
---STTSTTHHHHHHHHHHTGGGEEE-TT-SEEEEEESPPPHHHHHHHHHHHHHTT---EEEEEEPTT---HHHHHHHHHHH--SEEEE-BHHHHHHHHHHHTS---SSSEEEETTEEEEE-SBHHHHTTSHHHHHHHHHHHHTSPPP-